Protein AF-A0A348VTV7-F1 (afdb_monomer)

Radius of gyration: 14.89 Å; Cα contacts (8 Å, |Δi|>4): 130; chains: 1; bounding box: 48×28×31 Å

Structure (mmCIF, N/CA/C/O backbone):
data_AF-A0A348VTV7-F1
#
_entry.id   AF-A0A348VTV7-F1
#
loop_
_atom_site.group_PDB
_atom_site.id
_atom_site.type_symbol
_atom_site.label_atom_id
_atom_site.label_alt_id
_atom_site.label_comp_id
_atom_site.label_asym_id
_atom_site.label_entity_id
_atom_site.label_seq_id
_atom_site.pdbx_PDB_ins_code
_atom_site.Cartn_x
_atom_site.Cartn_y
_atom_site.Cartn_z
_atom_site.occupancy
_atom_site.B_iso_or_equiv
_atom_site.auth_seq_id
_atom_site.auth_comp_id
_atom_site.auth_asym_id
_atom_site.auth_atom_id
_atom_site.pdbx_PDB_model_num
ATOM 1 N N . LEU A 1 1 ? -0.572 -13.462 -7.242 1.00 68.50 1 LEU A N 1
ATOM 2 C CA . LEU A 1 1 ? 0.056 -12.534 -6.273 1.00 68.50 1 LEU A CA 1
ATOM 3 C C . LEU A 1 1 ? -0.456 -12.724 -4.853 1.00 68.50 1 LEU A C 1
ATOM 5 O O . LEU A 1 1 ? 0.364 -12.670 -3.953 1.00 68.50 1 LEU A O 1
ATOM 9 N N . GLY A 1 2 ? -1.735 -13.052 -4.655 1.00 89.88 2 GLY A N 1
ATOM 10 C CA . GLY A 1 2 ? -2.215 -13.588 -3.378 1.00 89.88 2 GLY A CA 1
ATOM 11 C C . GLY A 1 2 ? -2.658 -12.519 -2.383 1.00 89.88 2 GLY A C 1
ATOM 12 O O . GLY A 1 2 ? -2.718 -11.330 -2.705 1.00 89.88 2 GLY A O 1
ATOM 13 N N . ARG A 1 3 ? -3.025 -12.987 -1.190 1.00 95.88 3 ARG A N 1
ATOM 14 C CA . ARG A 1 3 ? -3.443 -12.159 -0.059 1.00 95.88 3 ARG A CA 1
ATOM 15 C C . ARG A 1 3 ? -2.339 -12.120 0.983 1.00 95.88 3 ARG A C 1
ATOM 17 O O . ARG A 1 3 ? -1.747 -13.156 1.268 1.00 95.88 3 ARG A O 1
ATOM 24 N N . GLU A 1 4 ? -2.106 -10.958 1.574 1.00 96.38 4 GLU A N 1
ATOM 25 C CA . GLU A 1 4 ? -1.162 -10.809 2.685 1.00 96.38 4 GLU A CA 1
ATOM 26 C C . GLU A 1 4 ? -1.629 -9.744 3.679 1.00 96.38 4 GLU A C 1
ATOM 28 O O . GLU A 1 4 ? -2.461 -8.893 3.355 1.00 96.38 4 GLU A O 1
ATOM 33 N N . LYS A 1 5 ? -1.119 -9.809 4.912 1.00 98.12 5 LYS A N 1
ATOM 34 C CA . LYS A 1 5 ? -1.325 -8.748 5.899 1.00 98.12 5 LYS A CA 1
ATOM 35 C C . LYS A 1 5 ? -0.235 -7.696 5.751 1.00 98.12 5 LYS A C 1
ATOM 37 O O . LYS A 1 5 ? 0.945 -8.036 5.719 1.00 98.12 5 LYS A O 1
ATOM 42 N N . VAL A 1 6 ? -0.627 -6.428 5.680 1.00 98.25 6 VAL A N 1
ATOM 43 C CA . VAL A 1 6 ? 0.298 -5.297 5.546 1.00 98.25 6 VAL A CA 1
ATOM 44 C C . VAL A 1 6 ? 0.118 -4.358 6.728 1.00 98.25 6 VAL A C 1
ATOM 46 O O . VAL A 1 6 ? -0.978 -3.854 6.968 1.00 98.25 6 VAL A O 1
ATOM 49 N N . LYS A 1 7 ? 1.215 -4.103 7.446 1.00 98.31 7 LYS A N 1
ATOM 50 C CA . LYS A 1 7 ? 1.279 -3.117 8.525 1.00 98.31 7 LYS A CA 1
ATOM 51 C C . LYS A 1 7 ? 1.787 -1.782 7.988 1.00 98.31 7 LYS A C 1
ATOM 53 O O . LYS A 1 7 ? 2.792 -1.721 7.284 1.00 98.31 7 LYS A O 1
ATOM 58 N N . THR A 1 8 ? 1.0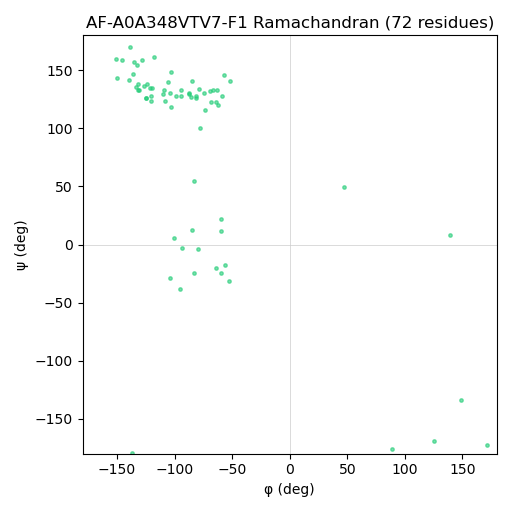95 -0.716 8.354 1.00 98.00 8 THR A N 1
ATOM 59 C CA . THR A 1 8 ? 1.385 0.667 7.967 1.00 98.00 8 THR A CA 1
ATOM 60 C C . THR A 1 8 ? 1.186 1.585 9.179 1.00 98.00 8 THR A C 1
ATOM 62 O O . THR A 1 8 ? 0.625 1.141 10.185 1.00 98.00 8 THR A O 1
ATOM 65 N N . PRO A 1 9 ? 1.582 2.868 9.115 1.00 98.31 9 PRO A N 1
ATOM 66 C CA . PRO A 1 9 ? 1.220 3.823 10.160 1.00 98.31 9 PRO A CA 1
ATOM 67 C C . PRO A 1 9 ? -0.298 4.003 10.339 1.00 98.31 9 PRO A C 1
ATOM 69 O O . PRO A 1 9 ? -0.731 4.319 11.440 1.00 98.31 9 PRO A O 1
ATOM 72 N N . ALA A 1 10 ? -1.107 3.734 9.306 1.00 97.25 10 ALA A N 1
ATOM 73 C CA . ALA A 1 10 ? -2.569 3.788 9.386 1.00 97.25 10 ALA A CA 1
ATOM 74 C C . ALA A 1 10 ? -3.213 2.544 10.035 1.00 97.25 10 ALA A C 1
ATOM 76 O O . ALA A 1 10 ? -4.433 2.502 10.184 1.00 97.25 10 ALA A O 1
ATOM 77 N N . GLY A 1 11 ? -2.425 1.519 10.380 1.00 97.19 11 GLY A N 1
ATOM 78 C CA . GLY A 1 11 ? -2.907 0.256 10.942 1.00 97.19 11 GLY A CA 1
ATOM 79 C C . GLY A 1 11 ? -2.444 -0.977 10.165 1.00 97.19 11 GLY A C 1
ATOM 80 O O . GLY A 1 11 ? -1.562 -0.906 9.302 1.00 97.19 11 GLY A O 1
ATOM 81 N N . GLU A 1 12 ? -3.034 -2.124 10.497 1.00 98.06 12 GLU A N 1
ATOM 82 C CA . GLU A 1 12 ? -2.786 -3.409 9.843 1.00 98.06 12 GLU A CA 1
ATOM 83 C C . GLU A 1 12 ? -4.002 -3.837 9.019 1.00 98.06 12 GLU A C 1
ATOM 85 O O . GLU A 1 12 ? -5.136 -3.799 9.494 1.00 98.06 12 GLU A O 1
ATOM 90 N N . PHE A 1 13 ? -3.757 -4.258 7.780 1.00 98.19 13 PHE A N 1
ATOM 91 C CA . PHE A 1 13 ? -4.804 -4.542 6.805 1.00 98.19 13 PHE A CA 1
ATOM 92 C C . PHE A 1 13 ? -4.638 -5.941 6.226 1.00 98.19 13 PHE A C 1
ATOM 94 O O . PHE A 1 13 ? -3.533 -6.326 5.844 1.00 98.19 13 PHE A O 1
ATOM 101 N N . ALA A 1 14 ? -5.741 -6.680 6.092 1.00 98.44 14 ALA A N 1
ATOM 102 C CA . ALA A 1 14 ? -5.813 -7.767 5.121 1.00 98.44 14 ALA A CA 1
ATOM 103 C C . ALA A 1 14 ? -5.821 -7.150 3.719 1.00 98.44 14 ALA A C 1
ATOM 105 O O . ALA A 1 14 ? -6.555 -6.189 3.478 1.00 98.44 14 ALA A O 1
ATOM 106 N N . THR A 1 15 ? -4.997 -7.666 2.809 1.00 98.56 15 THR A N 1
ATOM 107 C CA . THR A 1 15 ? -4.821 -7.065 1.484 1.00 98.56 15 THR A CA 1
ATOM 108 C C . THR A 1 15 ? -4.839 -8.079 0.357 1.00 98.56 15 THR A C 1
ATOM 110 O O . THR A 1 15 ? -4.517 -9.251 0.550 1.00 98.56 15 THR A O 1
ATOM 113 N N . ILE A 1 16 ? -5.157 -7.595 -0.842 1.00 98.00 16 ILE A N 1
ATOM 114 C CA . ILE A 1 16 ? -4.928 -8.284 -2.110 1.00 98.00 16 ILE A CA 1
ATOM 115 C C . ILE A 1 16 ? -3.787 -7.575 -2.838 1.00 98.00 16 ILE A C 1
ATOM 117 O O . ILE A 1 16 ? -3.871 -6.377 -3.122 1.00 98.00 16 ILE A O 1
ATOM 121 N N . LYS A 1 17 ? -2.738 -8.325 -3.182 1.00 97.25 17 LYS A N 1
ATOM 122 C CA . LYS A 1 17 ? -1.612 -7.821 -3.970 1.00 97.25 17 LYS A CA 1
ATOM 123 C C . LYS A 1 17 ? -1.920 -7.929 -5.461 1.00 97.25 17 LYS A C 1
ATOM 125 O O . LYS A 1 17 ? -2.227 -9.011 -5.963 1.00 97.25 17 LYS A O 1
ATOM 130 N N . VAL A 1 18 ? -1.784 -6.822 -6.181 1.00 94.31 18 VAL A N 1
ATOM 131 C CA . VAL A 1 18 ? -2.094 -6.705 -7.611 1.00 94.31 18 VAL A CA 1
ATOM 132 C C . VAL A 1 18 ? -0.869 -6.210 -8.373 1.00 94.31 18 VAL A C 1
ATOM 134 O O . VAL A 1 18 ? -0.167 -5.310 -7.916 1.00 94.31 18 VAL A O 1
ATOM 137 N N . ARG A 1 19 ? -0.622 -6.809 -9.543 1.00 90.81 19 ARG A N 1
ATOM 138 C CA . ARG A 1 19 ? 0.366 -6.344 -10.521 1.00 90.81 19 ARG A CA 1
ATOM 139 C C . ARG A 1 19 ? -0.324 -5.333 -11.416 1.00 90.81 19 ARG A C 1
ATOM 141 O O . ARG A 1 19 ? -1.379 -5.647 -11.962 1.00 90.81 19 ARG A O 1
ATOM 148 N N . THR A 1 20 ? 0.269 -4.165 -11.599 1.00 83.31 20 THR A N 1
ATOM 149 C CA . THR A 1 20 ? -0.212 -3.177 -12.564 1.00 83.31 20 THR A CA 1
ATOM 150 C C . THR A 1 20 ? 0.916 -2.713 -13.477 1.00 83.31 20 THR A C 1
ATOM 152 O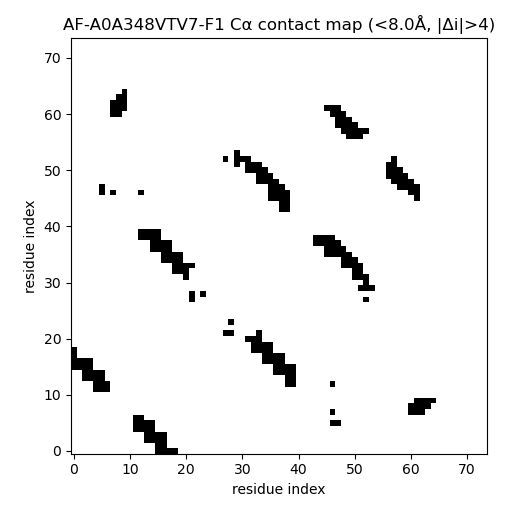 O . THR A 1 20 ? 2.100 -2.858 -13.162 1.00 83.31 20 THR A O 1
ATOM 155 N N . PHE A 1 21 ? 0.523 -2.186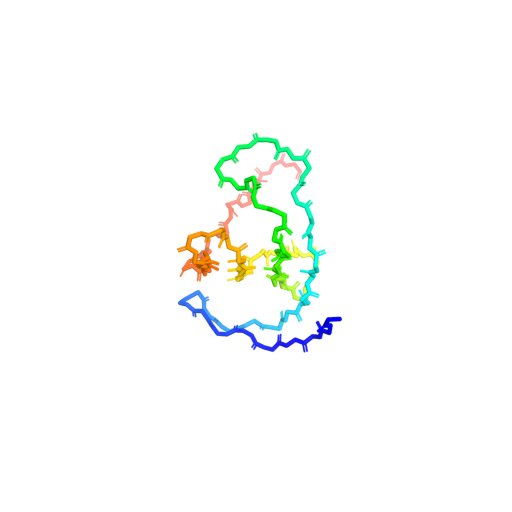 -14.632 1.00 76.19 21 PHE A N 1
ATOM 156 C CA . PHE A 1 21 ? 1.407 -1.648 -15.653 1.00 76.19 21 PHE A CA 1
ATOM 157 C C . PHE A 1 21 ? 0.970 -0.206 -15.936 1.00 76.19 21 PHE A C 1
ATOM 159 O O . PHE A 1 21 ? -0.217 0.018 -16.202 1.00 76.19 21 PHE A O 1
ATOM 166 N N . PRO A 1 22 ? 1.874 0.783 -15.849 1.00 68.56 22 PRO A N 1
ATOM 167 C CA . PRO A 1 22 ? 1.525 2.165 -16.147 1.00 68.56 22 PRO A CA 1
ATOM 168 C C . PRO A 1 22 ? 1.099 2.297 -17.617 1.00 68.56 22 PRO A C 1
ATOM 170 O O . PRO A 1 22 ? 1.756 1.772 -18.511 1.00 68.56 22 PRO A O 1
ATOM 173 N N . LYS A 1 23 ? -0.023 2.987 -17.861 1.00 62.53 23 LYS A N 1
ATOM 174 C CA . LYS A 1 23 ? -0.575 3.231 -19.209 1.00 62.53 23 LYS A CA 1
ATOM 175 C C . LYS A 1 23 ? -0.124 4.560 -19.837 1.00 62.53 23 LYS A C 1
ATOM 177 O O . LYS A 1 23 ? -0.512 4.836 -20.965 1.00 62.53 23 LYS A O 1
ATOM 182 N N . TYR A 1 24 ? 0.650 5.380 -19.120 1.00 59.69 24 TYR A N 1
ATOM 183 C CA . TYR A 1 24 ? 0.980 6.754 -19.517 1.00 59.69 24 TYR A CA 1
ATOM 184 C C . TYR A 1 24 ? 2.472 7.076 -19.399 1.00 59.69 24 TYR A C 1
ATOM 186 O O . TYR A 1 24 ? 3.189 6.501 -18.578 1.00 59.69 24 TYR A O 1
ATOM 194 N N . GLU A 1 25 ? 2.894 8.048 -20.206 1.00 57.00 25 GLU A N 1
ATOM 195 C CA . GLU A 1 25 ? 4.238 8.619 -20.279 1.00 57.00 25 GLU A CA 1
ATOM 196 C C . GLU A 1 25 ? 4.461 9.688 -19.174 1.00 57.00 25 GLU A C 1
ATOM 198 O O . GLU A 1 25 ? 3.646 10.593 -19.018 1.00 57.00 25 GLU A O 1
ATOM 203 N N . GLY A 1 26 ? 5.533 9.586 -18.368 1.00 58.88 26 GLY A N 1
ATOM 204 C CA . GLY A 1 26 ? 5.868 10.500 -17.248 1.00 58.88 26 GLY A CA 1
ATOM 205 C C . GLY A 1 26 ? 7.045 9.986 -16.392 1.00 58.88 26 GLY A C 1
ATOM 206 O O . GLY A 1 26 ? 7.619 8.973 -16.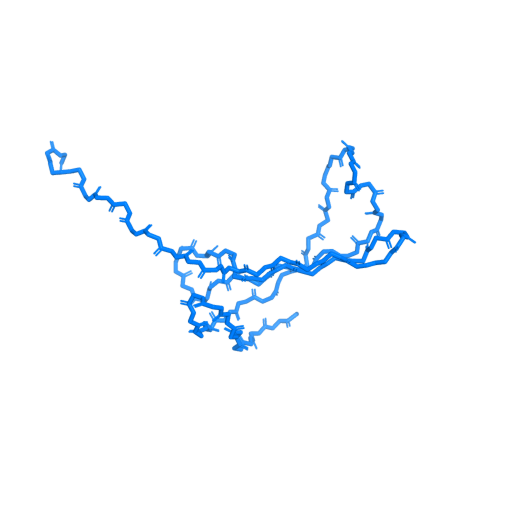742 1.00 58.88 26 GLY A O 1
ATOM 207 N N . VAL A 1 27 ? 7.418 10.589 -15.248 1.00 55.69 27 VAL A N 1
ATOM 208 C CA . VAL A 1 27 ? 8.572 10.143 -14.391 1.00 55.69 27 VAL A CA 1
ATOM 209 C C . VAL A 1 27 ? 8.473 8.665 -13.939 1.00 55.69 27 VAL A C 1
ATOM 211 O O . VAL A 1 27 ? 9.460 8.025 -13.579 1.00 55.69 27 VAL A O 1
ATOM 214 N N . PHE A 1 28 ? 7.275 8.086 -14.033 1.00 54.44 28 PHE A N 1
ATOM 215 C CA . PHE A 1 28 ? 6.976 6.667 -13.826 1.00 54.44 28 PHE A CA 1
ATOM 216 C C . PHE A 1 28 ? 7.195 5.787 -15.077 1.00 54.44 28 PHE A C 1
ATOM 218 O O . PHE A 1 28 ? 6.812 4.622 -15.068 1.00 54.44 28 PHE A O 1
ATOM 225 N N . MET A 1 29 ? 7.851 6.318 -16.118 1.00 54.12 29 MET A N 1
ATOM 226 C CA . MET A 1 29 ? 8.216 5.735 -17.428 1.00 54.12 29 MET A CA 1
ATOM 227 C C . MET A 1 29 ? 9.106 4.494 -17.381 1.00 54.12 29 MET A C 1
ATOM 229 O O . MET A 1 29 ? 9.650 4.051 -18.393 1.00 54.12 29 MET A O 1
ATOM 233 N N . ASN A 1 30 ? 9.285 3.911 -16.208 1.00 53.22 30 ASN A N 1
ATOM 234 C CA . ASN A 1 30 ? 9.985 2.659 -16.141 1.00 53.22 30 ASN A CA 1
ATOM 235 C C . ASN A 1 30 ? 9.041 1.545 -16.555 1.00 53.22 30 ASN A C 1
ATOM 237 O O . ASN A 1 30 ? 7.927 1.419 -16.053 1.00 53.22 30 ASN A O 1
ATOM 241 N N . LYS A 1 31 ? 9.566 0.679 -17.420 1.00 57.06 31 LYS A N 1
ATOM 242 C CA . LYS A 1 31 ? 9.058 -0.653 -17.778 1.00 57.06 31 LYS A CA 1
ATOM 243 C C . LYS A 1 31 ? 8.973 -1.604 -16.562 1.00 57.06 31 LYS A C 1
ATOM 245 O O . LYS A 1 31 ? 9.046 -2.820 -16.715 1.00 57.06 31 LYS A O 1
ATOM 250 N N . GLY A 1 32 ? 8.917 -1.050 -15.354 1.00 62.88 32 GLY A N 1
ATOM 251 C CA . GLY A 1 32 ? 8.965 -1.738 -14.083 1.00 62.88 32 GLY A CA 1
ATOM 252 C C . GLY A 1 32 ? 7.590 -2.229 -13.671 1.00 62.88 32 GLY A C 1
ATOM 253 O O . GLY A 1 32 ? 6.569 -1.566 -13.851 1.00 62.88 32 GLY A O 1
ATOM 254 N N . GLU A 1 33 ? 7.583 -3.424 -13.103 1.00 78.50 33 GLU A N 1
ATOM 255 C CA . GLU A 1 33 ? 6.421 -3.999 -12.451 1.00 78.50 33 GLU A CA 1
ATOM 256 C C . GLU A 1 33 ? 6.040 -3.152 -11.231 1.00 78.50 33 GLU A C 1
ATOM 258 O O . GLU A 1 33 ? 6.852 -2.947 -10.326 1.00 78.50 33 GLU A O 1
ATOM 263 N N . ILE A 1 34 ? 4.799 -2.662 -11.205 1.00 88.31 34 ILE A N 1
ATOM 264 C CA . ILE A 1 34 ? 4.237 -1.997 -10.032 1.00 88.31 34 ILE A CA 1
ATOM 265 C C . ILE A 1 34 ? 3.383 -3.019 -9.292 1.00 88.31 34 ILE A C 1
ATOM 267 O O . ILE A 1 34 ? 2.475 -3.627 -9.865 1.00 88.31 34 ILE A O 1
ATOM 271 N N . PHE A 1 35 ? 3.640 -3.169 -8.000 1.00 93.06 35 PHE A N 1
ATOM 272 C CA . PHE A 1 35 ? 2.755 -3.881 -7.095 1.00 93.06 35 PHE A CA 1
ATOM 273 C C . PHE A 1 35 ? 1.981 -2.890 -6.245 1.00 93.06 35 PHE A C 1
ATOM 275 O O . PHE A 1 35 ? 2.573 -2.011 -5.617 1.00 93.06 35 PHE A O 1
ATOM 282 N N . VAL A 1 36 ? 0.668 -3.074 -6.189 1.00 95.06 36 VAL A N 1
ATOM 283 C CA . VAL A 1 36 ? -0.218 -2.333 -5.294 1.00 95.06 36 VAL A CA 1
ATOM 284 C C . VAL A 1 36 ? -0.936 -3.327 -4.399 1.00 95.06 36 VAL A C 1
ATOM 286 O O . VAL A 1 36 ? -1.427 -4.356 -4.862 1.00 95.06 36 VAL A O 1
ATOM 289 N N . TRP A 1 37 ? -0.986 -3.019 -3.113 1.00 97.81 37 TRP A N 1
ATOM 290 C CA . TRP A 1 37 ? -1.750 -3.756 -2.125 1.00 97.81 37 TRP A CA 1
ATOM 291 C C . TRP A 1 37 ? -3.000 -2.968 -1.815 1.00 97.81 37 TRP A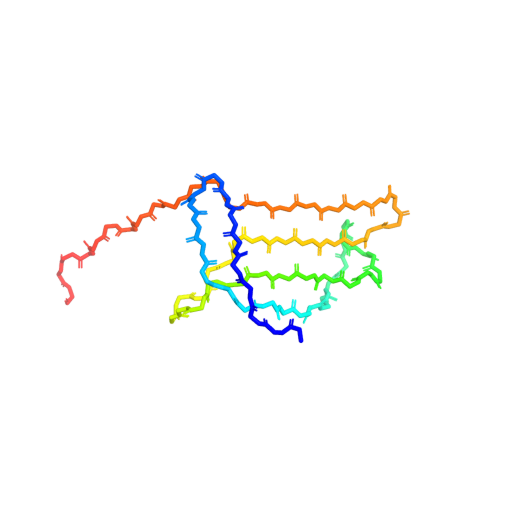 C 1
ATOM 293 O O . TRP A 1 37 ? -2.913 -1.845 -1.323 1.00 97.81 37 TRP A O 1
ATOM 303 N N . PHE A 1 38 ? -4.149 -3.561 -2.101 1.00 97.69 38 PHE A N 1
ATOM 304 C CA . PHE A 1 38 ? -5.448 -2.983 -1.784 1.00 97.69 38 PHE A CA 1
ATOM 305 C C . PHE A 1 38 ? -6.034 -3.671 -0.560 1.00 97.69 38 PHE A C 1
ATOM 307 O O . PHE A 1 38 ? -5.803 -4.867 -0.389 1.00 97.69 38 PHE A O 1
ATOM 314 N N . THR A 1 39 ? -6.815 -2.967 0.261 1.00 97.94 39 THR A N 1
ATOM 315 C CA . THR A 1 39 ? -7.604 -3.598 1.328 1.00 97.94 39 THR A CA 1
ATOM 316 C C . THR A 1 39 ? -8.448 -4.741 0.767 1.00 97.94 39 THR A C 1
ATOM 318 O O . THR A 1 39 ? -9.017 -4.658 -0.329 1.00 97.94 39 THR A O 1
ATOM 321 N N . ASP A 1 40 ? -8.542 -5.832 1.525 1.00 97.94 40 ASP A N 1
ATOM 322 C CA . ASP A 1 40 ? -9.438 -6.937 1.202 1.00 97.94 40 ASP A CA 1
ATOM 323 C C . ASP A 1 40 ? -10.868 -6.670 1.699 1.00 97.94 40 ASP A C 1
ATOM 325 O O . ASP A 1 40 ? -11.435 -7.434 2.472 1.00 97.94 40 ASP A O 1
ATOM 329 N N . ASP A 1 41 ? -11.430 -5.534 1.286 1.00 96.19 41 ASP A N 1
ATOM 330 C CA . ASP A 1 41 ? -12.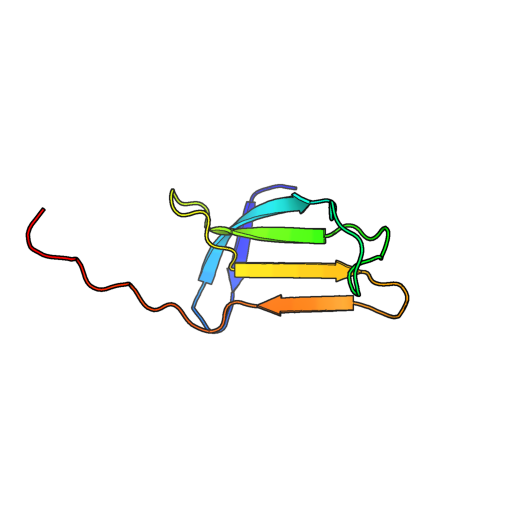815 -5.134 1.529 1.00 96.19 41 ASP A CA 1
ATOM 331 C C . ASP A 1 41 ? -13.430 -4.524 0.254 1.00 96.19 41 ASP A C 1
ATOM 333 O O . ASP A 1 41 ? -12.785 -4.443 -0.796 1.00 96.19 41 ASP A O 1
ATOM 337 N N . SER A 1 42 ? -14.694 -4.103 0.321 1.00 96.31 42 SER A N 1
ATOM 338 C CA . SER A 1 42 ? -15.405 -3.503 -0.817 1.00 96.31 42 SER A CA 1
ATOM 339 C C . SER A 1 42 ? -14.806 -2.176 -1.290 1.00 96.31 42 SER A C 1
ATOM 341 O O . SER A 1 42 ? -15.038 -1.778 -2.429 1.00 96.31 42 SER A O 1
ATOM 343 N N . ARG A 1 43 ? -14.032 -1.493 -0.440 1.00 94.38 43 ARG A N 1
ATOM 344 C CA . ARG A 1 43 ? -13.474 -0.167 -0.729 1.00 94.38 43 ARG A CA 1
ATOM 345 C C . ARG A 1 43 ? -12.187 -0.247 -1.538 1.00 94.38 43 ARG A C 1
ATOM 347 O O . ARG A 1 43 ? -11.867 0.718 -2.222 1.00 94.38 43 ARG A O 1
ATOM 354 N N . ARG A 1 44 ? -11.458 -1.373 -1.462 1.00 96.44 44 ARG A N 1
ATOM 355 C CA . ARG A 1 44 ? -10.205 -1.619 -2.204 1.00 96.44 44 ARG A CA 1
ATOM 356 C C . ARG A 1 44 ? -9.238 -0.431 -2.106 1.00 96.44 44 ARG A C 1
ATOM 358 O O . ARG A 1 44 ? -8.731 0.058 -3.110 1.00 96.44 44 ARG A O 1
ATOM 365 N N . ILE A 1 45 ? -8.996 0.053 -0.892 1.00 96.62 45 ILE A N 1
ATOM 366 C CA . ILE A 1 45 ? -8.131 1.207 -0.625 1.00 96.62 45 ILE A CA 1
ATOM 367 C C . ILE A 1 45 ? -6.667 0.775 -0.795 1.00 96.62 45 ILE A C 1
ATOM 369 O O . ILE A 1 45 ? -6.277 -0.238 -0.214 1.00 96.62 45 ILE A O 1
ATOM 373 N N . PRO A 1 46 ? -5.828 1.502 -1.554 1.00 96.62 46 PRO A N 1
ATOM 374 C CA . PRO A 1 46 ? -4.405 1.196 -1.654 1.00 96.62 46 PRO A CA 1
ATOM 375 C C . PRO A 1 46 ? -3.697 1.472 -0.319 1.00 96.62 46 PRO A C 1
ATOM 377 O O . PRO A 1 46 ? -3.718 2.593 0.184 1.00 96.62 46 PRO A O 1
ATOM 380 N N . VAL A 1 47 ? -3.045 0.455 0.248 1.00 98.12 47 VAL A N 1
ATOM 381 C CA . VAL A 1 47 ? -2.326 0.552 1.533 1.00 98.12 47 VAL A CA 1
ATOM 382 C C . VAL A 1 47 ? -0.806 0.613 1.371 1.00 98.12 47 VAL A C 1
ATOM 384 O O . VAL A 1 47 ? -0.107 1.191 2.202 1.00 98.12 47 VAL A O 1
ATOM 387 N N . LEU A 1 48 ? -0.288 0.016 0.298 1.00 97.50 48 LEU A N 1
ATOM 388 C CA . LEU A 1 48 ? 1.134 -0.050 -0.024 1.00 97.50 48 LEU A CA 1
ATOM 389 C C . LEU A 1 48 ? 1.294 -0.098 -1.544 1.00 97.50 48 LEU A C 1
ATOM 391 O O . LEU A 1 48 ? 0.522 -0.756 -2.240 1.00 97.50 48 LEU A O 1
AT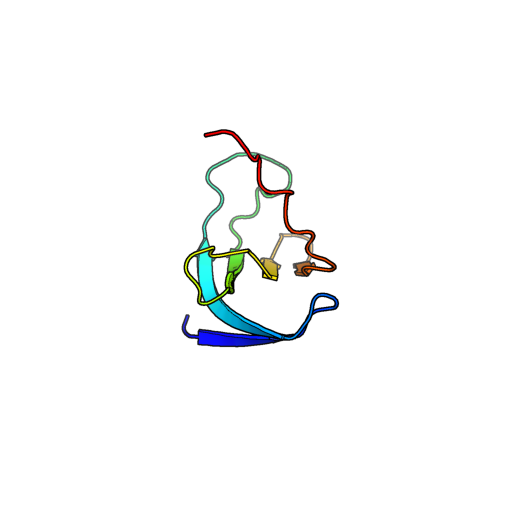OM 395 N N . MET A 1 49 ? 2.330 0.557 -2.051 1.00 95.19 49 MET A N 1
ATOM 396 C CA . MET A 1 49 ? 2.795 0.421 -3.425 1.00 95.19 49 MET A CA 1
ATOM 397 C C . MET A 1 49 ? 4.304 0.219 -3.428 1.00 95.19 49 MET A C 1
ATOM 399 O O . MET A 1 49 ? 5.025 0.898 -2.698 1.00 95.19 49 MET A O 1
ATOM 403 N N . LYS A 1 50 ? 4.779 -0.692 -4.274 1.00 92.56 50 LYS A N 1
ATOM 404 C CA . LYS A 1 50 ? 6.201 -0.889 -4.553 1.00 92.56 50 LYS A CA 1
ATOM 405 C C . LYS A 1 50 ? 6.415 -0.920 -6.058 1.00 92.56 50 LYS A C 1
ATOM 407 O O . LYS A 1 50 ? 5.688 -1.616 -6.762 1.00 92.56 50 LYS A O 1
ATOM 412 N N . SER A 1 51 ? 7.406 -0.181 -6.534 1.00 87.56 51 SER A N 1
ATOM 413 C CA . SER A 1 51 ? 7.808 -0.169 -7.939 1.00 87.56 51 SER A CA 1
ATOM 414 C C . SER A 1 51 ? 9.324 -0.128 -8.051 1.00 87.56 51 SER A C 1
ATOM 416 O O . SER A 1 51 ? 9.984 0.566 -7.274 1.00 87.56 51 SER A O 1
ATOM 418 N N . THR A 1 5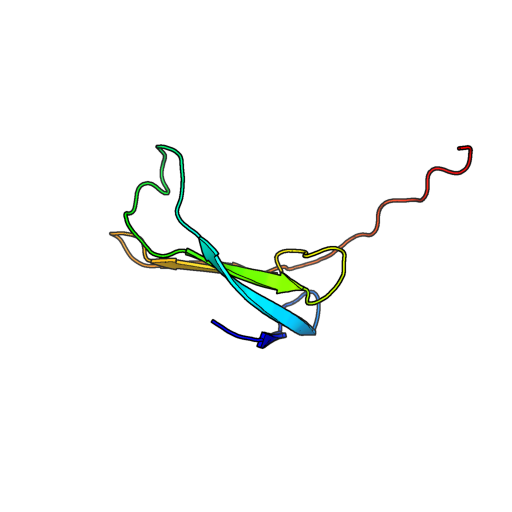2 ? 9.867 -0.850 -9.025 1.00 82.62 52 THR A N 1
ATOM 419 C CA . THR A 1 52 ? 11.272 -0.728 -9.421 1.00 82.62 52 THR A CA 1
ATOM 420 C C . THR A 1 52 ? 11.370 0.253 -10.583 1.00 82.62 52 THR A C 1
ATOM 422 O O . THR A 1 52 ? 10.679 0.115 -11.592 1.00 82.62 52 THR A O 1
ATOM 425 N N . ILE A 1 53 ? 12.243 1.242 -10.442 1.00 78.31 53 ILE A N 1
ATOM 426 C CA . ILE A 1 53 ? 12.531 2.267 -11.444 1.00 78.31 53 ILE A CA 1
ATOM 427 C C . ILE A 1 53 ? 14.000 2.157 -11.869 1.00 78.31 53 ILE A C 1
ATOM 429 O O . ILE A 1 53 ? 14.801 1.573 -11.147 1.00 78.31 53 ILE A O 1
ATOM 433 N N . ALA A 1 54 ? 14.384 2.716 -13.020 1.00 75.81 54 ALA A N 1
ATOM 434 C CA . ALA A 1 54 ? 15.749 2.587 -13.549 1.00 75.81 54 ALA A CA 1
ATOM 435 C C . ALA A 1 54 ? 16.839 2.999 -12.544 1.00 75.81 54 ALA A C 1
ATOM 437 O O . ALA A 1 54 ? 17.929 2.441 -12.550 1.00 75.81 54 ALA A O 1
ATOM 438 N N . ILE A 1 55 ? 16.527 3.955 -11.670 1.00 79.56 55 ILE A N 1
ATOM 439 C CA . ILE A 1 55 ? 17.453 4.515 -10.683 1.00 79.56 55 ILE A CA 1
ATOM 440 C C . ILE A 1 55 ? 17.275 3.941 -9.266 1.00 79.56 55 ILE A C 1
ATOM 442 O O . ILE A 1 55 ? 17.903 4.435 -8.335 1.00 79.56 55 ILE A O 1
ATOM 446 N N . GLY A 1 56 ? 16.411 2.936 -9.062 1.00 83.19 56 GLY A N 1
ATOM 447 C CA . GLY A 1 56 ? 16.182 2.346 -7.740 1.00 83.19 56 GLY A CA 1
ATOM 448 C C . GLY A 1 56 ? 14.764 1.822 -7.517 1.00 83.19 56 GLY A C 1
ATOM 449 O O . GLY A 1 56 ? 14.197 1.120 -8.351 1.00 83.19 56 GLY A O 1
ATOM 450 N N . SER A 1 57 ? 14.179 2.143 -6.362 1.00 86.19 57 SER A N 1
ATOM 451 C CA . SER A 1 57 ? 12.826 1.702 -6.011 1.00 86.19 57 SER A CA 1
ATOM 452 C C . SER A 1 57 ? 11.999 2.824 -5.399 1.00 86.19 57 SER A C 1
ATOM 454 O O . SER A 1 57 ? 12.518 3.693 -4.701 1.00 86.19 57 SER A O 1
ATOM 456 N N . LEU A 1 58 ? 10.697 2.784 -5.667 1.00 86.25 58 LEU A N 1
ATOM 457 C CA . LEU A 1 58 ? 9.694 3.638 -5.056 1.00 86.25 58 LEU A CA 1
ATOM 458 C C . LEU A 1 58 ? 8.826 2.793 -4.127 1.00 86.25 58 LEU A C 1
ATOM 460 O O . LEU A 1 58 ? 8.272 1.773 -4.543 1.00 86.25 58 LEU A O 1
ATOM 464 N N . VAL A 1 59 ? 8.666 3.258 -2.890 1.00 92.75 59 VAL A N 1
ATOM 465 C CA . VAL A 1 59 ? 7.745 2.678 -1.911 1.00 92.75 59 VAL A CA 1
ATOM 466 C C . VAL A 1 59 ? 6.813 3.773 -1.413 1.00 92.75 59 VAL A C 1
ATOM 468 O O . VAL A 1 59 ? 7.271 4.815 -0.952 1.00 92.75 59 VAL A O 1
ATOM 471 N N . SER A 1 60 ? 5.508 3.532 -1.497 1.00 94.44 60 SER A N 1
ATOM 472 C CA . SER A 1 60 ? 4.483 4.394 -0.904 1.00 94.44 60 SER A CA 1
ATOM 473 C C . SER A 1 60 ? 3.674 3.596 0.106 1.00 94.44 60 SER A C 1
ATOM 475 O O . SER A 1 60 ? 3.270 2.475 -0.193 1.00 94.44 60 SER A O 1
ATOM 477 N N . THR A 1 61 ? 3.429 4.171 1.281 1.00 97.62 61 THR A N 1
ATOM 478 C CA . THR A 1 61 ? 2.739 3.512 2.395 1.00 97.62 61 THR A CA 1
ATOM 479 C C . THR A 1 61 ? 1.654 4.431 2.941 1.00 97.62 61 THR A C 1
ATOM 481 O O . THR A 1 61 ? 1.916 5.605 3.208 1.00 97.62 61 THR A O 1
ATOM 484 N N . LEU A 1 62 ? 0.452 3.892 3.153 1.00 97.75 62 LEU A N 1
ATOM 485 C CA . LEU A 1 62 ? -0.675 4.615 3.736 1.00 97.75 62 LEU A CA 1
ATOM 486 C C . LEU A 1 62 ? -0.351 5.072 5.164 1.00 97.75 62 LEU A C 1
ATOM 488 O O . LEU A 1 62 ? -0.062 4.255 6.037 1.00 97.75 62 LEU A O 1
ATOM 492 N N . ARG A 1 63 ? -0.383 6.387 5.406 1.00 97.81 63 ARG A N 1
ATOM 493 C CA . ARG A 1 63 ? -0.067 6.952 6.728 1.00 97.81 63 ARG A CA 1
ATOM 494 C C . ARG A 1 63 ? -1.286 7.205 7.604 1.00 97.81 63 ARG A C 1
ATOM 496 O O . ARG A 1 63 ? -1.208 6.962 8.801 1.00 97.81 63 ARG A O 1
ATOM 503 N N . SER A 1 64 ? -2.385 7.666 7.023 1.00 96.75 64 SER A N 1
ATOM 504 C CA . SER A 1 64 ? -3.632 7.949 7.732 1.00 96.75 64 SER A CA 1
ATOM 505 C C . SER A 1 64 ? -4.829 7.768 6.798 1.00 96.75 64 SER A C 1
ATOM 507 O O . SER A 1 64 ? -4.683 7.783 5.575 1.00 96.75 64 SER A O 1
ATOM 509 N N . MET A 1 65 ? -6.010 7.577 7.385 1.00 91.50 65 MET A N 1
ATOM 510 C CA . MET A 1 65 ? -7.294 7.593 6.686 1.00 91.50 65 MET A CA 1
ATOM 511 C C . MET A 1 65 ? -8.274 8.442 7.479 1.00 91.50 65 MET A C 1
ATOM 513 O O . MET A 1 65 ? -8.390 8.282 8.692 1.00 91.50 65 MET A O 1
ATOM 517 N N . GLU A 1 66 ? -9.013 9.285 6.774 1.00 91.06 66 GLU A N 1
ATOM 518 C CA . GLU A 1 66 ? -10.102 10.070 7.337 1.00 91.06 66 GLU A CA 1
ATOM 519 C C . GLU A 1 66 ? -11.383 9.701 6.601 1.00 91.06 66 GLU A C 1
ATOM 521 O O . GLU A 1 66 ? -11.432 9.688 5.368 1.00 91.06 66 GLU A O 1
ATOM 526 N N . GLN A 1 67 ? -12.422 9.345 7.353 1.00 83.38 67 GLN A N 1
ATOM 527 C CA . GLN A 1 67 ? -13.710 9.029 6.761 1.00 83.38 67 GLN A CA 1
ATOM 528 C C . GLN A 1 67 ? -14.458 10.328 6.473 1.00 83.38 67 GLN A C 1
ATOM 530 O O . GLN A 1 67 ? -14.648 11.157 7.363 1.00 83.38 67 GLN A O 1
ATOM 535 N N . GLY A 1 68 ? -14.889 10.494 5.222 1.00 83.44 68 GLY A N 1
ATOM 536 C CA . GLY A 1 68 ? -15.728 11.621 4.834 1.00 83.44 68 GLY A CA 1
ATOM 537 C C . GLY A 1 68 ? -17.006 11.672 5.671 1.00 83.44 68 GLY A C 1
ATOM 538 O O . GLY A 1 68 ? -17.561 10.639 6.057 1.00 83.44 68 GLY A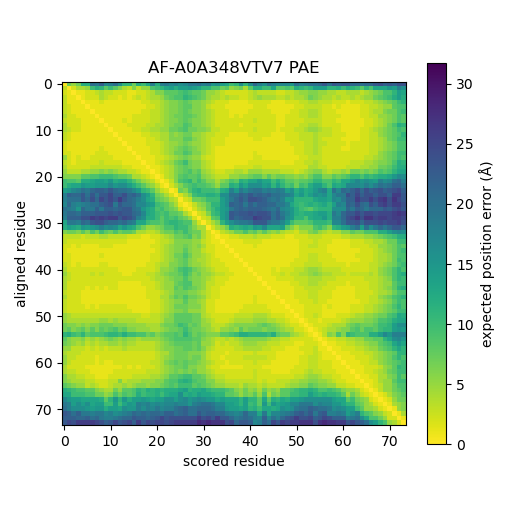 O 1
ATOM 539 N N . LYS A 1 69 ? -17.476 12.886 5.957 1.00 86.00 69 LYS A N 1
ATOM 540 C CA . LYS A 1 69 ? -18.730 13.092 6.681 1.00 86.00 69 LYS A CA 1
ATOM 541 C C . LYS A 1 69 ? -19.893 12.618 5.809 1.00 86.00 69 LYS A C 1
ATOM 543 O O . LYS A 1 69 ? -19.959 12.967 4.632 1.00 86.00 69 LYS A O 1
ATOM 548 N N . ALA A 1 70 ? -20.809 11.846 6.389 1.00 78.38 70 ALA A N 1
ATOM 549 C CA . ALA A 1 70 ? -22.059 11.523 5.718 1.00 78.38 70 ALA A CA 1
ATOM 550 C C . ALA A 1 70 ? -22.805 12.828 5.401 1.00 78.38 70 ALA A C 1
ATOM 552 O O . ALA A 1 70 ? -22.998 13.673 6.279 1.00 78.38 70 ALA A O 1
ATOM 553 N N . ILE A 1 71 ? -23.198 12.993 4.142 1.00 81.12 71 ILE A N 1
ATOM 554 C CA . ILE A 1 71 ? -24.083 14.076 3.723 1.00 81.12 71 ILE A CA 1
ATOM 555 C C . ILE A 1 71 ? -25.492 13.650 4.131 1.00 81.12 71 ILE A C 1
ATOM 557 O O . ILE A 1 71 ? -26.098 12.795 3.494 1.00 81.12 71 ILE A O 1
ATOM 561 N N . SER A 1 72 ? -25.983 14.176 5.250 1.00 75.19 72 SER A N 1
ATOM 562 C CA . SER A 1 72 ? -27.361 13.957 5.686 1.00 75.19 72 SER A CA 1
ATOM 563 C C . SER A 1 72 ? -28.304 14.779 4.803 1.00 75.19 72 SER A C 1
ATOM 565 O O . SER A 1 72 ? -28.225 16.007 4.842 1.00 75.19 72 SER A O 1
ATOM 567 N N . GLY A 1 73 ? -29.181 14.126 4.032 1.00 65.56 73 GLY A N 1
ATOM 568 C CA . GLY A 1 73 ? -30.225 14.806 3.248 1.00 65.56 73 GLY A CA 1
ATOM 569 C C . GLY A 1 73 ? -30.484 14.282 1.829 1.00 65.56 73 GLY A C 1
ATOM 570 O O . GLY A 1 73 ? -31.236 14.926 1.102 1.00 65.56 73 GLY A O 1
ATOM 571 N N . LEU A 1 74 ? -29.882 13.154 1.440 1.00 57.31 74 LEU A N 1
ATOM 572 C CA . LEU A 1 74 ? -30.312 12.333 0.302 1.00 57.31 74 LEU A CA 1
ATOM 573 C C . LEU A 1 74 ? -30.972 11.054 0.818 1.00 57.31 74 LEU A C 1
ATOM 575 O O . LEU A 1 74 ? -30.452 10.515 1.823 1.00 57.31 74 LEU A O 1
#

Nearest PDB structures (foldseek):
  8aim-assembly2_G  TM=6.925E-01  e=3.614E+00  Bacillus phage vB_BpuM-BpSp

Solvent-accessible surface area (backbone atoms only — not comparable to full-atom values): 4639 Å² total; per-residue (Å²): 124,55,73,51,78,49,79,43,78,58,44,76,39,57,22,38,44,42,82,49,72,85,91,66,89,54,100,72,62,43,97,37,66,30,39,39,28,20,36,71,57,97,76,50,48,73,46,36,35,43,34,48,42,95,90,48,74,49,77,49,69,36,58,72,85,81,82,78,78,82,79,87,87,123

pLDDT: mean 85.8, std 14.36, range [53.22, 98.56]

Foldseek 3Di:
DDWDWDQFLAGIATWDKDWDDDPDDDPLPAPWIKIFTFGPDPVRHTAWIWIAHPVGIDIDGDNHDDDDDDPPDD

Mean predicted aligned error: 6.79 Å

Secondary structure (DSSP, 8-state):
--EEEEEETTEEEEEEEEEE---S-STT---PPEEEEEESSTT--EEEEEEEETTEEEEEE-----PPPP-TT-

Sequence (74 aa):
LGREKVKTPAGEFATIKVRTFPKYEGVFMNKGEIFVWFTDDSRRIPVLMKSTIAIGSLVSTLRSMEQGKAISGL